Protein AF-A0A959YD79-F1 (afdb_monomer_lite)

Structure (mmCIF, N/CA/C/O backbone):
data_AF-A0A959YD79-F1
#
_entry.id   AF-A0A959YD79-F1
#
loop_
_atom_site.group_PDB
_atom_site.id
_atom_site.type_symbol
_atom_site.label_atom_id
_atom_site.label_alt_id
_atom_site.label_comp_id
_atom_site.label_asym_id
_atom_site.label_entity_id
_atom_site.label_seq_id
_atom_site.pdbx_PDB_ins_code
_atom_site.Cartn_x
_atom_site.Cartn_y
_atom_site.Cartn_z
_atom_site.occupancy
_atom_site.B_iso_or_equiv
_atom_site.auth_seq_id
_atom_site.auth_comp_id
_atom_site.auth_asym_id
_atom_site.auth_atom_id
_atom_site.pdbx_PDB_model_num
ATOM 1 N N . MET A 1 1 ? 12.590 5.793 -2.565 1.00 73.88 1 MET A N 1
ATOM 2 C CA . MET A 1 1 ? 11.184 5.636 -2.125 1.00 73.88 1 MET A CA 1
ATOM 3 C C . MET A 1 1 ? 10.321 5.520 -3.365 1.00 73.88 1 MET A C 1
ATOM 5 O O . MET A 1 1 ? 10.661 6.155 -4.356 1.00 73.88 1 MET A O 1
ATOM 9 N N . ALA A 1 2 ? 9.283 4.683 -3.337 1.00 86.12 2 ALA A N 1
ATOM 10 C CA . ALA A 1 2 ? 8.352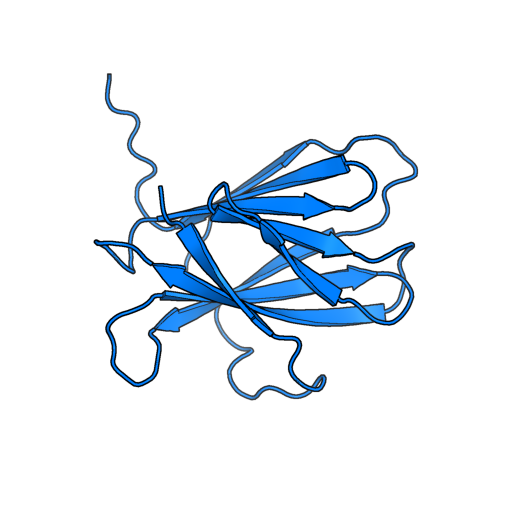 4.559 -4.454 1.00 86.12 2 ALA A CA 1
ATOM 11 C C . ALA A 1 2 ? 7.145 5.465 -4.217 1.00 86.12 2 ALA A C 1
ATOM 13 O O . ALA A 1 2 ? 6.710 5.612 -3.076 1.00 86.12 2 ALA A O 1
ATOM 14 N N . ASN A 1 3 ? 6.592 6.027 -5.288 1.00 90.38 3 ASN A N 1
ATOM 15 C CA . ASN A 1 3 ? 5.374 6.825 -5.202 1.00 90.38 3 ASN A CA 1
ATOM 16 C C . ASN A 1 3 ? 4.185 5.956 -5.584 1.00 90.38 3 ASN A C 1
ATOM 18 O O . ASN A 1 3 ? 4.192 5.338 -6.651 1.00 90.38 3 ASN A O 1
ATOM 22 N N . VAL A 1 4 ? 3.152 5.938 -4.747 1.00 90.12 4 VAL A N 1
ATOM 23 C CA . VAL A 1 4 ? 1.845 5.428 -5.156 1.00 90.12 4 VAL A CA 1
ATOM 24 C C . VAL A 1 4 ? 1.305 6.375 -6.225 1.00 90.12 4 VAL A C 1
ATOM 26 O O . VAL A 1 4 ? 1.229 7.580 -6.003 1.00 90.12 4 VAL A O 1
ATOM 29 N N . THR A 1 5 ? 0.969 5.844 -7.396 1.00 92.31 5 THR A N 1
ATOM 30 C CA . THR A 1 5 ? 0.449 6.630 -8.528 1.00 92.31 5 THR A CA 1
ATOM 31 C C . THR A 1 5 ? -1.010 6.337 -8.827 1.00 92.31 5 THR A C 1
ATOM 33 O O . THR A 1 5 ? -1.700 7.185 -9.386 1.00 92.31 5 THR A O 1
ATOM 36 N N . ALA A 1 6 ? -1.498 5.165 -8.428 1.00 91.19 6 ALA A N 1
ATOM 37 C CA . ALA A 1 6 ? -2.901 4.806 -8.528 1.00 91.19 6 ALA A CA 1
ATOM 38 C C . ALA A 1 6 ? -3.299 3.875 -7.382 1.00 91.19 6 ALA A C 1
ATOM 40 O O . ALA A 1 6 ? -2.477 3.119 -6.859 1.00 91.19 6 ALA A O 1
ATOM 41 N N . ALA A 1 7 ? -4.578 3.926 -7.024 1.00 90.19 7 ALA A N 1
ATOM 42 C CA . ALA A 1 7 ? -5.197 3.005 -6.091 1.00 90.19 7 ALA A CA 1
ATOM 43 C C . ALA A 1 7 ? -6.558 2.554 -6.627 1.00 90.19 7 ALA A C 1
ATOM 45 O O . ALA A 1 7 ? -7.292 3.348 -7.215 1.00 90.19 7 ALA A O 1
ATOM 46 N N . SER A 1 8 ? -6.902 1.287 -6.419 1.00 88.56 8 SER A N 1
ATOM 47 C CA . SER A 1 8 ? -8.218 0.747 -6.765 1.00 88.56 8 SER A CA 1
ATOM 48 C C . SER A 1 8 ? -8.6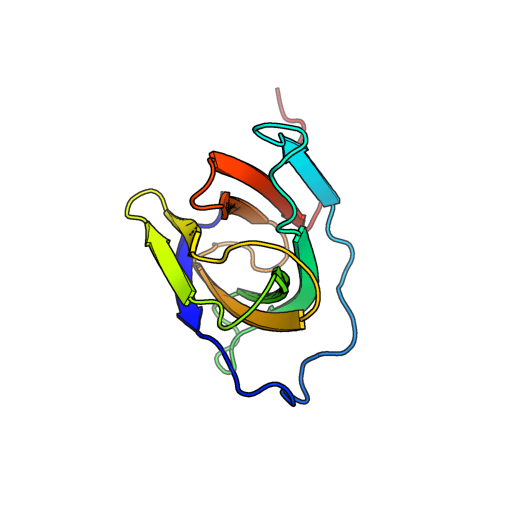88 -0.268 -5.729 1.00 88.56 8 SER A C 1
ATOM 50 O O . SER A 1 8 ? -7.879 -0.919 -5.074 1.00 88.56 8 SER A O 1
ATOM 52 N N . ASN A 1 9 ? -10.003 -0.404 -5.577 1.00 84.00 9 ASN A N 1
ATOM 53 C CA . ASN A 1 9 ? -10.637 -1.369 -4.683 1.00 84.00 9 ASN A CA 1
ATOM 54 C C . ASN A 1 9 ? -11.319 -2.441 -5.542 1.00 84.00 9 ASN A C 1
ATOM 56 O O . ASN A 1 9 ? -12.449 -2.216 -5.986 1.00 84.00 9 ASN A O 1
ATOM 60 N N . PRO A 1 10 ? -10.643 -3.560 -5.862 1.00 73.31 10 PRO A N 1
ATOM 61 C CA . PRO A 1 10 ? -11.272 -4.626 -6.627 1.00 73.31 10 PRO A CA 1
ATOM 62 C C . PRO A 1 10 ? -12.443 -5.224 -5.838 1.00 73.31 10 PRO A C 1
ATOM 64 O O . PRO A 1 10 ? -12.463 -5.200 -4.606 1.00 73.31 10 PRO A O 1
ATOM 67 N N . SER A 1 11 ? -13.417 -5.806 -6.543 1.00 61.78 11 SER A N 1
ATOM 68 C CA . SER A 1 11 ? -14.398 -6.685 -5.898 1.00 61.78 11 SER A CA 1
ATOM 69 C C . SER A 1 11 ? -13.662 -7.814 -5.170 1.00 61.78 11 SER A C 1
ATOM 71 O O . SER A 1 11 ? -12.640 -8.279 -5.668 1.00 61.78 11 SER A O 1
ATOM 73 N N . THR A 1 12 ? -14.200 -8.273 -4.042 1.00 59.19 12 THR A N 1
ATOM 74 C CA . THR A 1 12 ? -13.610 -9.175 -3.026 1.00 59.19 12 THR A CA 1
ATOM 75 C C . THR A 1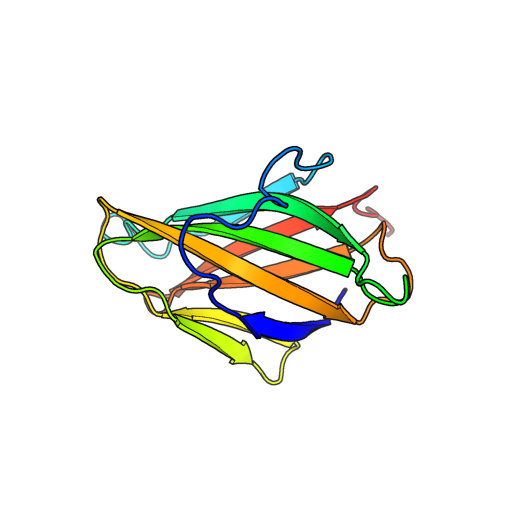 12 ? -13.017 -10.522 -3.497 1.00 59.19 12 THR A C 1
ATOM 77 O O . THR A 1 12 ? -12.578 -11.302 -2.660 1.00 59.19 12 THR A O 1
ATOM 80 N N . ASN A 1 13 ? -12.952 -10.796 -4.804 1.00 53.16 13 ASN A N 1
ATOM 81 C CA . ASN A 1 13 ? -12.527 -12.052 -5.430 1.00 53.16 13 ASN A CA 1
ATOM 82 C C . ASN A 1 13 ? -11.393 -11.881 -6.472 1.00 53.16 13 ASN A C 1
ATOM 84 O O . ASN A 1 13 ? -11.358 -12.623 -7.452 1.00 53.16 13 ASN A O 1
ATOM 88 N N . ASP A 1 14 ? -10.476 -10.916 -6.323 1.00 58.22 14 ASP A N 1
ATOM 89 C CA . ASP A 1 14 ? -9.360 -10.769 -7.276 1.00 58.22 14 ASP A CA 1
ATOM 90 C C . ASP A 1 14 ? -8.438 -12.021 -7.276 1.00 58.22 14 ASP A C 1
ATOM 92 O O . ASP A 1 14 ? -7.802 -12.328 -6.266 1.00 58.22 14 ASP A O 1
ATOM 96 N N . PRO A 1 15 ? -8.316 -12.773 -8.387 1.00 53.44 15 PRO A N 1
ATOM 97 C CA . PRO A 1 15 ? -7.545 -14.020 -8.433 1.00 53.44 15 PRO A CA 1
ATOM 98 C C . PRO A 1 15 ? -6.040 -13.818 -8.220 1.00 53.44 15 PRO A C 1
ATOM 100 O O . PRO A 1 15 ? -5.308 -14.792 -8.047 1.00 53.44 15 PRO A O 1
ATOM 103 N N . ARG A 1 16 ? -5.560 -12.570 -8.213 1.00 62.91 16 ARG A N 1
ATOM 104 C CA . ARG A 1 16 ? -4.162 -12.259 -7.934 1.00 62.91 16 ARG A CA 1
ATOM 105 C C . ARG A 1 16 ? -3.789 -12.533 -6.465 1.00 62.91 16 ARG A C 1
ATOM 107 O O . ARG A 1 16 ? -2.633 -12.830 -6.215 1.00 62.91 16 ARG A O 1
ATOM 114 N N . MET A 1 17 ? -4.739 -12.588 -5.524 1.00 59.41 17 MET A N 1
ATOM 115 C CA . MET A 1 17 ? -4.571 -12.596 -4.048 1.00 59.41 17 MET A CA 1
ATOM 116 C C . MET A 1 17 ? -3.724 -13.718 -3.371 1.00 59.41 17 MET A C 1
ATOM 118 O O . MET A 1 17 ? -3.825 -13.901 -2.158 1.00 59.41 17 MET A O 1
ATOM 122 N N . SER A 1 18 ? -2.866 -14.456 -4.081 1.00 52.81 18 SER A N 1
ATOM 123 C CA . SER A 1 18 ? -1.966 -15.476 -3.521 1.00 52.81 18 SER A CA 1
ATOM 124 C C . SER A 1 18 ? -0.487 -15.096 -3.685 1.00 52.81 18 SER A C 1
ATOM 126 O O . SER A 1 18 ? -0.003 -14.920 -4.802 1.00 52.81 18 SER A O 1
ATOM 128 N N . GLY A 1 19 ? 0.241 -15.025 -2.563 1.00 57.78 19 GLY A N 1
ATOM 129 C CA . GLY A 1 19 ? 1.707 -14.964 -2.523 1.00 57.78 19 GLY A CA 1
ATOM 130 C C . GLY A 1 19 ? 2.301 -13.559 -2.392 1.00 57.78 19 GLY A C 1
ATOM 131 O O . GLY A 1 19 ? 2.821 -12.997 -3.357 1.00 57.78 19 GLY A O 1
ATOM 132 N N . ALA A 1 20 ? 2.313 -13.001 -1.179 1.00 60.00 20 ALA A N 1
ATOM 133 C CA . ALA A 1 20 ? 3.186 -11.872 -0.876 1.00 60.00 20 ALA A CA 1
ATOM 134 C C . ALA A 1 20 ? 4.642 -12.350 -0.945 1.00 60.00 20 ALA A C 1
ATOM 136 O O . ALA A 1 20 ? 5.053 -13.218 -0.175 1.00 60.00 20 ALA A O 1
ATOM 137 N N . GLY A 1 21 ? 5.441 -11.769 -1.843 1.00 66.38 21 GLY A N 1
ATOM 138 C CA . GLY A 1 21 ? 6.893 -11.796 -1.662 1.00 66.38 21 GLY A CA 1
ATOM 139 C C . GLY A 1 21 ? 7.264 -11.175 -0.307 1.00 66.38 21 GLY A C 1
ATOM 140 O O . GLY A 1 21 ? 6.457 -10.458 0.284 1.00 66.38 21 GLY A O 1
ATOM 141 N N . THR A 1 22 ? 8.472 -11.427 0.197 1.00 81.00 22 THR A N 1
ATOM 142 C CA . THR A 1 22 ? 8.911 -10.898 1.499 1.00 81.00 22 THR A CA 1
ATOM 143 C C . THR A 1 22 ? 8.800 -9.368 1.542 1.00 81.00 22 THR A C 1
ATOM 145 O O . THR A 1 22 ? 9.519 -8.668 0.826 1.00 81.00 22 THR A O 1
ATOM 148 N N . VAL A 1 23 ? 7.899 -8.859 2.386 1.00 88.88 23 VAL A N 1
ATOM 149 C CA . VAL A 1 23 ? 7.690 -7.430 2.653 1.00 88.88 23 VAL A CA 1
ATOM 150 C C . VAL A 1 23 ? 7.766 -7.204 4.156 1.00 88.88 23 VAL A C 1
ATOM 152 O O . VAL A 1 23 ? 7.039 -7.828 4.926 1.00 88.88 23 VAL A O 1
ATOM 155 N N . ASN A 1 24 ? 8.628 -6.283 4.572 1.00 90.94 24 ASN A N 1
ATOM 156 C CA . ASN A 1 24 ? 8.731 -5.857 5.959 1.00 90.94 24 ASN A CA 1
ATOM 157 C C . ASN A 1 24 ? 7.698 -4.770 6.240 1.00 90.94 24 ASN A C 1
ATOM 159 O O . ASN A 1 24 ? 7.589 -3.802 5.489 1.00 90.94 24 ASN A O 1
ATOM 163 N N . LYS A 1 25 ? 6.965 -4.919 7.341 1.00 91.81 25 LYS A N 1
ATOM 164 C CA . LYS A 1 25 ? 5.964 -3.961 7.806 1.00 91.81 25 LYS A CA 1
ATOM 165 C C . LYS A 1 25 ? 6.441 -3.310 9.096 1.00 91.81 25 LYS A C 1
ATOM 167 O O . LYS A 1 25 ? 6.742 -4.004 10.064 1.00 91.81 25 LYS A O 1
ATOM 172 N N . THR A 1 26 ? 6.431 -1.986 9.138 1.00 92.19 26 THR A N 1
ATOM 173 C CA . THR A 1 26 ? 6.468 -1.220 10.386 1.00 92.19 26 THR A CA 1
ATOM 174 C C . THR A 1 26 ? 5.161 -0.454 10.535 1.00 92.19 26 THR A C 1
ATOM 176 O O . THR A 1 26 ? 4.513 -0.094 9.551 1.00 92.19 26 THR A O 1
ATOM 179 N N . GLN A 1 27 ? 4.719 -0.255 11.775 1.00 90.62 27 GLN A N 1
ATOM 180 C CA . GLN A 1 27 ? 3.465 0.438 12.047 1.00 90.62 27 GLN A CA 1
ATOM 181 C C . GLN A 1 27 ? 3.588 1.353 13.262 1.00 90.62 27 GLN A C 1
ATOM 183 O O . GLN A 1 27 ? 4.206 0.999 14.266 1.00 90.62 27 GLN A O 1
ATOM 188 N N . SER A 1 28 ? 2.930 2.502 13.180 1.00 89.88 28 SER A N 1
ATOM 189 C C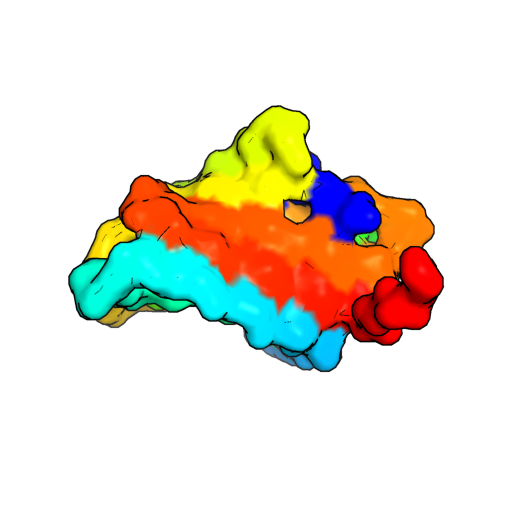A . SER A 1 28 ? 2.715 3.426 14.287 1.00 89.88 28 SER A CA 1
ATOM 190 C C . SER A 1 28 ? 1.220 3.671 14.400 1.00 89.88 28 SER A C 1
ATOM 192 O O . SER A 1 28 ? 0.631 4.345 13.557 1.00 89.88 28 SER A O 1
ATOM 194 N N . LYS A 1 29 ? 0.590 3.081 15.419 1.00 82.69 29 LYS A N 1
ATOM 195 C CA . LYS A 1 29 ? -0.842 3.264 15.664 1.00 82.69 29 LYS A CA 1
ATOM 196 C C . LYS A 1 29 ? -1.099 4.557 16.433 1.00 82.69 29 LYS A C 1
ATOM 198 O O . LYS A 1 29 ? -0.425 4.807 17.428 1.00 82.69 29 LYS A O 1
ATOM 203 N N . LYS A 1 30 ? -2.100 5.342 16.018 1.00 76.25 30 LYS A N 1
ATOM 204 C CA . LYS A 1 30 ? -2.474 6.595 16.705 1.00 76.25 30 LYS A CA 1
ATOM 205 C C . LYS A 1 30 ? -3.170 6.364 18.061 1.00 76.25 30 LYS A C 1
ATOM 207 O O . LYS A 1 30 ? -3.169 7.258 18.901 1.00 76.25 30 LYS A O 1
ATOM 212 N N . GLY A 1 31 ? -3.700 5.166 18.332 1.00 67.88 31 GLY A N 1
ATOM 213 C CA . GLY A 1 31 ? -4.223 4.798 19.654 1.00 67.88 31 GLY A CA 1
ATOM 214 C C . GLY A 1 31 ? -4.979 3.467 19.680 1.00 67.88 31 GLY A C 1
ATOM 215 O O . GLY A 1 31 ? -5.175 2.836 18.644 1.00 67.88 31 GLY A O 1
ATOM 216 N N . THR A 1 32 ? -5.430 3.054 20.869 1.00 67.12 32 THR A N 1
ATOM 217 C CA . THR A 1 32 ? -6.120 1.770 21.129 1.00 67.12 32 THR A CA 1
ATOM 218 C C . THR A 1 32 ? -7.439 1.606 20.362 1.00 67.12 32 THR A C 1
ATOM 220 O O . THR A 1 32 ? -7.885 0.482 20.154 1.00 67.12 32 THR A O 1
ATOM 223 N N . ASN A 1 33 ? -8.037 2.715 19.912 1.00 67.00 33 ASN A N 1
ATOM 224 C CA . ASN A 1 33 ? -9.300 2.731 19.171 1.00 67.00 33 ASN A CA 1
ATOM 225 C C . ASN A 1 33 ? -9.122 2.608 17.647 1.00 67.00 33 ASN A C 1
ATOM 227 O O . ASN A 1 33 ? -10.114 2.397 16.952 1.00 67.00 33 ASN A O 1
ATOM 231 N N . ASP A 1 34 ? -7.890 2.701 17.119 1.00 74.19 34 ASP A N 1
ATOM 232 C CA . ASP A 1 34 ? -7.647 2.415 15.701 1.00 74.19 34 ASP A CA 1
ATOM 233 C C . ASP A 1 34 ? -7.582 0.898 15.476 1.00 74.19 34 ASP A C 1
ATOM 235 O O . ASP A 1 34 ? -6.585 0.199 15.733 1.00 74.19 34 ASP A O 1
ATOM 239 N N . THR A 1 35 ? -8.720 0.405 15.011 1.00 82.62 35 THR A N 1
ATOM 240 C CA . THR A 1 35 ? -8.984 -1.001 14.730 1.00 82.62 35 THR A CA 1
ATOM 241 C C . THR A 1 35 ? -8.764 -1.355 13.261 1.00 82.62 35 THR A C 1
ATOM 243 O O . THR A 1 35 ? -8.780 -2.543 12.931 1.00 82.62 35 THR A O 1
ATOM 246 N N . VAL A 1 36 ? -8.469 -0.369 12.403 1.00 88.00 36 VAL A N 1
ATOM 247 C CA . VAL A 1 36 ? -8.127 -0.618 11.004 1.00 88.00 36 VAL A CA 1
ATOM 248 C C . VAL A 1 36 ? -6.771 -1.311 10.948 1.00 88.00 36 VAL A C 1
ATOM 250 O O . VAL A 1 36 ? -5.803 -0.902 11.594 1.00 88.00 36 VAL A O 1
ATOM 253 N N . SER A 1 37 ? -6.688 -2.377 10.160 1.00 88.94 37 SER A N 1
ATOM 254 C CA . SER A 1 37 ? -5.439 -3.083 9.868 1.00 88.94 37 SER A CA 1
ATOM 255 C C . SER A 1 37 ? -5.167 -3.038 8.376 1.00 88.94 37 SER A C 1
ATOM 257 O O . SER A 1 37 ? -6.089 -3.125 7.573 1.00 88.94 37 SER A O 1
ATOM 259 N N . VAL A 1 38 ? -3.900 -2.883 8.008 1.00 91.00 38 VAL A N 1
ATOM 260 C CA . VAL A 1 38 ? -3.448 -2.906 6.616 1.00 91.00 38 VAL A CA 1
ATOM 261 C C . VAL A 1 38 ? -2.284 -3.874 6.535 1.00 91.00 38 VAL A C 1
ATOM 263 O O . VAL A 1 38 ? -1.324 -3.723 7.289 1.00 91.00 38 VAL A O 1
ATOM 266 N N . ASP A 1 39 ? -2.352 -4.843 5.636 1.00 91.19 39 ASP A N 1
ATOM 267 C CA . ASP A 1 39 ? -1.301 -5.826 5.381 1.00 91.19 39 ASP A CA 1
ATOM 268 C C . ASP A 1 39 ? -1.091 -5.997 3.880 1.00 91.19 39 ASP A C 1
ATOM 270 O O . ASP A 1 39 ? -2.013 -5.796 3.097 1.00 91.19 39 ASP A O 1
ATOM 274 N N . VAL A 1 40 ? 0.111 -6.387 3.465 1.00 90.69 40 VAL A N 1
ATOM 275 C CA . VAL A 1 40 ? 0.387 -6.745 2.068 1.00 90.69 40 VAL A CA 1
ATOM 276 C C . VAL A 1 40 ? 0.143 -8.239 1.895 1.00 90.69 40 VAL A C 1
ATOM 278 O O . VAL A 1 40 ? 0.739 -9.046 2.603 1.00 90.69 40 VAL A O 1
ATOM 281 N N . VAL A 1 41 ? -0.717 -8.613 0.947 1.00 88.12 41 VAL A N 1
ATOM 282 C CA . VAL A 1 41 ? -1.014 -10.024 0.628 1.00 88.12 41 VAL A CA 1
ATOM 283 C C . VAL A 1 41 ? -0.437 -10.472 -0.703 1.00 88.12 41 VAL A C 1
ATOM 285 O O . VAL A 1 41 ? -0.325 -11.671 -0.943 1.00 88.12 41 VAL A O 1
ATOM 288 N N . GLN A 1 42 ? -0.026 -9.528 -1.545 1.00 87.94 42 GLN A N 1
ATOM 289 C CA . GLN A 1 42 ? 0.624 -9.832 -2.806 1.00 87.94 42 GLN A CA 1
ATOM 290 C C . GLN A 1 42 ? 1.474 -8.658 -3.276 1.00 87.94 42 GLN A C 1
ATOM 292 O O . GLN A 1 42 ? 1.122 -7.493 -3.080 1.00 87.94 42 GLN A O 1
ATOM 297 N N . VAL A 1 43 ? 2.570 -8.984 -3.955 1.00 87.62 43 VAL A N 1
ATOM 298 C CA . VAL A 1 43 ? 3.327 -8.024 -4.753 1.00 87.62 43 VAL A CA 1
ATOM 299 C C . VAL A 1 43 ? 3.569 -8.614 -6.131 1.00 87.62 43 VAL A C 1
ATOM 301 O O . VAL A 1 43 ? 4.052 -9.739 -6.239 1.00 87.62 43 VAL A O 1
ATOM 304 N N . GLY A 1 44 ? 3.290 -7.840 -7.169 1.00 86.75 44 GLY A N 1
ATOM 305 C CA . GLY A 1 44 ? 3.527 -8.202 -8.557 1.00 86.75 44 GLY A CA 1
ATOM 306 C C . GLY A 1 44 ? 4.036 -7.022 -9.373 1.00 86.75 44 GLY A C 1
ATOM 307 O O . GLY A 1 44 ? 4.472 -6.003 -8.831 1.00 86.75 44 GLY A O 1
ATOM 308 N N . LEU A 1 45 ? 3.967 -7.185 -10.688 1.00 87.00 45 LEU A N 1
ATOM 309 C CA . LEU A 1 45 ? 4.173 -6.122 -11.661 1.00 87.00 45 LEU A CA 1
ATOM 310 C C . LEU A 1 45 ? 2.863 -5.879 -12.403 1.00 87.00 45 LEU A C 1
ATOM 312 O O . LEU A 1 45 ? 2.071 -6.809 -12.568 1.00 87.00 45 LEU A O 1
ATOM 316 N N . THR A 1 46 ? 2.678 -4.658 -12.893 1.00 84.75 46 THR A N 1
ATOM 317 C CA . THR A 1 46 ? 1.643 -4.353 -13.884 1.00 84.75 46 THR A CA 1
ATOM 318 C C . THR A 1 46 ? 1.817 -5.207 -15.138 1.00 84.75 46 THR A C 1
ATOM 320 O O . THR A 1 46 ? 2.900 -5.722 -15.418 1.00 84.75 46 THR A O 1
ATOM 323 N N . ALA A 1 47 ? 0.756 -5.329 -15.940 1.00 82.94 47 ALA A N 1
ATOM 324 C CA . ALA A 1 47 ? 0.775 -6.124 -17.173 1.00 82.94 47 ALA A CA 1
ATOM 325 C C . ALA A 1 47 ? 1.851 -5.680 -18.185 1.00 82.94 47 ALA A C 1
ATOM 327 O O . ALA A 1 47 ? 2.337 -6.497 -18.961 1.00 82.94 47 ALA A O 1
ATOM 328 N N . ASP A 1 48 ? 2.244 -4.403 -18.170 1.00 82.62 48 ASP A N 1
ATOM 329 C CA . ASP A 1 48 ? 3.331 -3.869 -18.998 1.00 82.62 48 ASP A CA 1
ATOM 330 C C . ASP A 1 48 ? 4.734 -4.077 -18.391 1.00 82.62 48 ASP A C 1
ATOM 332 O O . ASP A 1 48 ? 5.732 -3.721 -19.016 1.00 82.62 48 ASP A O 1
ATOM 336 N N . GLY A 1 49 ? 4.818 -4.639 -17.180 1.00 80.81 49 GLY A N 1
ATOM 337 C CA . GLY A 1 49 ? 6.053 -4.935 -16.458 1.00 80.81 49 GLY A CA 1
ATOM 338 C C . GLY A 1 49 ? 6.799 -3.714 -15.915 1.00 80.81 49 GLY A C 1
ATOM 339 O O . GLY A 1 49 ? 7.894 -3.875 -15.380 1.00 80.81 49 GLY A O 1
ATOM 340 N N . LYS A 1 50 ? 6.253 -2.498 -16.057 1.00 82.62 50 LYS A N 1
ATOM 341 C CA . LYS A 1 50 ? 6.971 -1.248 -15.748 1.00 82.62 50 LYS A CA 1
ATOM 342 C C . LYS A 1 50 ? 6.760 -0.747 -14.327 1.00 82.62 50 LYS A C 1
ATOM 344 O O . LYS A 1 50 ? 7.602 -0.017 -13.810 1.00 82.62 50 LYS A O 1
ATOM 349 N N . HIS A 1 51 ? 5.650 -1.121 -13.703 1.00 87.38 51 HIS A N 1
ATOM 350 C CA . HIS A 1 51 ? 5.268 -0.650 -12.380 1.00 87.38 51 HIS A CA 1
ATOM 351 C C . HIS A 1 51 ? 5.108 -1.825 -11.424 1.00 87.38 51 HIS A C 1
ATOM 353 O O . HIS A 1 51 ? 4.707 -2.917 -11.824 1.00 87.38 51 HIS A O 1
ATOM 359 N N . ALA A 1 52 ? 5.403 -1.601 -10.144 1.00 88.94 52 ALA A N 1
ATOM 360 C CA . ALA A 1 52 ? 5.052 -2.576 -9.120 1.00 88.94 52 ALA A CA 1
ATOM 361 C C . ALA A 1 52 ? 3.562 -2.444 -8.780 1.00 88.94 52 ALA A C 1
ATOM 363 O O . ALA A 1 52 ? 3.050 -1.334 -8.632 1.00 88.94 52 ALA A O 1
ATOM 364 N N . GLU A 1 53 ? 2.882 -3.575 -8.622 1.00 90.62 53 GLU A N 1
ATOM 365 C CA . GLU A 1 53 ? 1.532 -3.648 -8.062 1.00 90.62 53 GLU A CA 1
ATOM 366 C C . GLU A 1 53 ? 1.595 -4.280 -6.673 1.00 90.62 53 GLU A C 1
ATOM 368 O O . GLU A 1 53 ? 2.224 -5.320 -6.473 1.00 90.62 53 GLU A O 1
ATOM 373 N N . VAL A 1 54 ? 0.937 -3.653 -5.702 1.00 90.75 54 VAL A N 1
ATOM 374 C CA . VAL A 1 54 ? 0.871 -4.127 -4.317 1.00 90.75 54 VAL A CA 1
ATOM 375 C C . VAL A 1 54 ? -0.584 -4.306 -3.933 1.00 90.75 54 VAL A C 1
ATOM 377 O O . VAL A 1 54 ? -1.355 -3.350 -3.962 1.00 90.75 54 VAL A O 1
ATOM 380 N N . VAL A 1 55 ? -0.955 -5.522 -3.540 1.00 90.06 55 VAL A N 1
ATOM 381 C CA . VAL A 1 55 ? -2.298 -5.805 -3.034 1.00 90.06 55 VAL A CA 1
ATOM 382 C C . VAL A 1 55 ? -2.279 -5.732 -1.518 1.00 90.06 55 VAL A C 1
ATOM 384 O O . VAL A 1 55 ? -1.584 -6.494 -0.840 1.00 90.06 55 VAL A O 1
ATOM 387 N N . LEU A 1 56 ? -3.064 -4.800 -0.997 1.00 91.12 56 LEU A N 1
ATOM 388 C CA . LEU A 1 56 ? -3.313 -4.595 0.413 1.00 91.12 56 LEU A CA 1
ATOM 389 C C . LEU A 1 56 ? -4.582 -5.330 0.831 1.00 91.12 56 LEU A C 1
ATOM 391 O O . LEU A 1 56 ? -5.631 -5.174 0.210 1.00 91.12 56 LEU A O 1
ATOM 395 N N . LYS A 1 57 ? -4.487 -6.081 1.922 1.00 89.69 57 LYS A N 1
ATOM 396 C CA . LYS A 1 57 ? -5.615 -6.564 2.708 1.00 89.69 57 LYS A CA 1
ATOM 397 C C . LYS A 1 57 ? -5.892 -5.554 3.810 1.00 89.69 57 LYS A C 1
ATOM 399 O O . LYS A 1 57 ? -4.990 -5.208 4.571 1.00 89.69 57 LYS A O 1
ATOM 404 N N . ILE A 1 58 ? -7.130 -5.094 3.891 1.00 89.25 58 ILE A N 1
ATOM 405 C CA . ILE A 1 58 ? -7.552 -4.065 4.831 1.00 89.25 58 ILE A CA 1
ATOM 406 C C . ILE A 1 58 ? -8.658 -4.645 5.698 1.00 89.25 58 ILE A C 1
ATOM 408 O O . ILE A 1 58 ? -9.729 -4.992 5.209 1.00 89.25 58 ILE A O 1
ATOM 412 N N . GLY A 1 59 ? -8.377 -4.785 6.990 1.00 88.56 59 GLY A N 1
ATOM 413 C CA . GLY A 1 59 ? -9.391 -5.122 7.979 1.00 88.56 59 GLY A CA 1
ATOM 414 C C . GLY A 1 59 ? -10.059 -3.845 8.465 1.00 88.56 59 GLY A C 1
ATOM 415 O O . GLY A 1 59 ? -9.389 -3.020 9.083 1.00 88.56 59 GLY A O 1
ATOM 416 N N . SER A 1 60 ? -11.351 -3.696 8.193 1.00 85.75 60 SER A N 1
ATOM 417 C CA . SER A 1 60 ? -12.181 -2.537 8.551 1.00 85.75 60 SER A CA 1
ATOM 418 C C . SER A 1 60 ? -13.587 -2.989 8.955 1.00 85.75 60 SER A C 1
ATOM 420 O O . SER A 1 60 ? -13.896 -4.170 8.872 1.00 85.75 60 SER A O 1
ATOM 422 N N . SER A 1 61 ? -14.465 -2.088 9.387 1.00 77.00 61 SER A N 1
ATOM 423 C CA . SER A 1 61 ? -15.917 -2.298 9.357 1.00 77.00 61 SER A CA 1
ATOM 424 C C . SER A 1 61 ? -16.503 -1.506 8.184 1.00 77.00 61 SER A C 1
ATOM 426 O O . SER A 1 61 ? -16.491 -0.276 8.177 1.00 77.00 61 SER A O 1
ATOM 428 N N . GLY A 1 62 ? -16.988 -2.211 7.165 1.00 74.38 62 GLY A N 1
ATOM 429 C CA . GLY A 1 62 ? -17.595 -1.595 5.987 1.00 74.38 62 GLY A CA 1
ATOM 430 C C . GLY A 1 62 ? -16.600 -1.192 4.897 1.00 74.38 62 GLY A C 1
ATOM 431 O O . GLY A 1 62 ? -15.411 -1.503 4.963 1.00 74.38 62 GLY A O 1
ATOM 432 N N . ARG A 1 63 ? -17.142 -0.519 3.874 1.00 78.19 63 ARG A N 1
ATOM 433 C CA . ARG A 1 63 ? -16.487 -0.288 2.582 1.00 78.19 63 ARG A CA 1
ATOM 434 C C . ARG A 1 63 ? -15.237 0.575 2.719 1.00 78.19 63 ARG A C 1
ATOM 436 O O . ARG A 1 63 ? -15.320 1.727 3.141 1.00 78.19 63 ARG A O 1
ATOM 443 N N . VAL A 1 64 ? -14.111 0.042 2.267 1.00 86.56 64 VAL A N 1
ATOM 444 C CA . VAL A 1 64 ? -12.852 0.782 2.173 1.00 86.56 64 VAL A CA 1
ATOM 445 C C . VAL A 1 64 ? -12.801 1.657 0.922 1.00 86.56 64 VAL A C 1
ATOM 447 O O . VAL A 1 64 ? -13.200 1.245 -0.169 1.00 86.56 64 VAL A O 1
ATOM 450 N N . THR A 1 65 ? -12.244 2.859 1.073 1.00 88.81 65 THR A N 1
ATOM 451 C CA . THR A 1 65 ? -11.780 3.685 -0.049 1.00 88.81 65 THR A CA 1
ATOM 452 C C . THR A 1 65 ? -10.315 4.067 0.141 1.00 88.81 65 THR A C 1
ATOM 454 O O . THR A 1 65 ? -9.841 4.211 1.270 1.00 88.81 65 THR A O 1
ATOM 457 N N . MET A 1 66 ? -9.584 4.205 -0.964 1.00 90.81 66 MET A N 1
ATOM 458 C CA . MET A 1 66 ? -8.169 4.569 -0.958 1.00 90.81 66 MET A CA 1
ATOM 459 C C . MET A 1 66 ? -7.946 5.863 -1.740 1.00 90.81 66 MET A C 1
ATOM 461 O O . MET A 1 66 ? -8.385 5.983 -2.882 1.00 90.81 66 MET A O 1
ATOM 465 N N . THR A 1 67 ? -7.206 6.798 -1.149 1.00 93.38 67 THR A N 1
ATOM 466 C CA . THR A 1 67 ? -6.806 8.055 -1.793 1.00 93.38 67 THR A CA 1
ATOM 467 C C . THR A 1 67 ? -5.298 8.084 -1.975 1.00 93.38 67 THR A C 1
ATOM 469 O O . THR A 1 67 ? -4.557 7.841 -1.026 1.00 93.38 67 THR A O 1
ATOM 472 N N . VAL A 1 68 ? -4.832 8.410 -3.180 1.00 93.56 68 VAL A N 1
ATOM 473 C CA . VAL A 1 68 ? -3.414 8.689 -3.436 1.00 93.56 68 VAL A CA 1
ATOM 474 C C . VAL A 1 68 ? -3.138 10.149 -3.091 1.00 93.56 68 VAL A C 1
ATOM 476 O O . VAL A 1 68 ? -3.793 11.050 -3.612 1.00 93.56 68 VAL A O 1
ATOM 479 N N . ASN A 1 69 ? -2.188 10.380 -2.195 1.00 91.25 69 ASN A N 1
ATOM 480 C CA . ASN A 1 69 ? -1.794 11.711 -1.760 1.00 91.25 69 ASN A CA 1
ATOM 481 C C . ASN A 1 69 ? -0.724 12.290 -2.698 1.00 91.25 69 ASN A C 1
ATOM 483 O O . ASN A 1 69 ? 0.022 11.564 -3.356 1.00 91.25 69 ASN A O 1
ATOM 487 N N . THR A 1 70 ? -0.591 13.615 -2.710 1.00 88.56 70 THR A N 1
ATOM 488 C CA . THR A 1 70 ? 0.412 14.320 -3.527 1.00 88.56 70 THR A CA 1
ATOM 489 C C . THR A 1 70 ? 1.857 14.034 -3.107 1.00 88.56 70 THR A C 1
ATOM 491 O O . THR A 1 70 ? 2.765 14.196 -3.916 1.00 88.56 70 THR A O 1
ATOM 494 N N . ASP A 1 71 ? 2.074 13.575 -1.871 1.00 87.81 71 ASP A N 1
ATOM 495 C CA . ASP A 1 71 ? 3.375 13.133 -1.351 1.00 87.81 71 ASP A CA 1
ATOM 496 C C . ASP A 1 71 ? 3.747 11.697 -1.780 1.00 87.81 71 ASP A C 1
ATOM 498 O O . ASP A 1 71 ? 4.772 11.174 -1.350 1.00 87.81 71 ASP A O 1
ATOM 502 N N . GLY A 1 72 ? 2.915 11.041 -2.600 1.00 86.75 72 GLY A N 1
ATOM 503 C CA . GLY A 1 72 ? 3.121 9.664 -3.050 1.00 86.75 72 GLY A CA 1
ATOM 504 C C . GLY A 1 72 ? 2.736 8.596 -2.020 1.00 86.75 72 GLY A C 1
ATOM 505 O O . GLY A 1 72 ? 2.941 7.412 -2.286 1.00 86.75 72 GLY A O 1
ATOM 506 N N . SER A 1 73 ? 2.179 8.974 -0.863 1.00 92.44 73 SER A N 1
ATOM 507 C CA . SER A 1 73 ? 1.577 8.035 0.094 1.00 92.44 73 SER A CA 1
ATOM 508 C C . SER A 1 73 ? 0.123 7.714 -0.263 1.00 92.44 73 SER A C 1
ATOM 510 O O . SER A 1 73 ? -0.511 8.421 -1.044 1.00 92.44 73 SER A O 1
ATOM 512 N N . ALA A 1 74 ? -0.430 6.658 0.331 1.00 94.31 74 ALA A N 1
ATOM 513 C CA . ALA A 1 74 ? -1.854 6.346 0.226 1.00 94.31 74 ALA A CA 1
ATOM 514 C C . ALA A 1 74 ? -2.564 6.571 1.568 1.00 94.31 74 ALA A C 1
ATOM 516 O O . ALA A 1 74 ? -1.992 6.303 2.623 1.00 94.31 74 ALA A O 1
ATOM 517 N N . THR A 1 75 ? -3.812 7.029 1.536 1.00 94.06 75 THR A N 1
ATOM 518 C CA . THR A 1 75 ? -4.688 7.120 2.709 1.00 94.06 75 THR A CA 1
ATOM 519 C C . THR A 1 75 ? -5.839 6.134 2.569 1.00 94.06 75 THR A C 1
ATOM 521 O O . THR A 1 75 ? -6.624 6.224 1.627 1.00 94.06 75 THR A O 1
ATOM 524 N N . VAL A 1 76 ? -5.959 5.227 3.534 1.00 91.62 76 VAL A N 1
ATOM 525 C CA . VAL A 1 76 ? -7.113 4.352 3.738 1.00 91.62 76 VAL A CA 1
ATOM 526 C C . VAL A 1 76 ? -8.177 5.137 4.492 1.00 91.62 76 VAL A C 1
ATOM 528 O O . VAL A 1 76 ? -7.990 5.498 5.658 1.00 91.62 76 VAL A O 1
ATOM 531 N N . ASN A 1 77 ? -9.305 5.372 3.835 1.00 89.56 77 ASN A N 1
ATOM 532 C CA . ASN A 1 77 ? -10.519 5.846 4.475 1.00 89.56 77 ASN A CA 1
ATOM 533 C C . ASN A 1 77 ? -11.415 4.631 4.748 1.00 89.56 77 ASN A C 1
ATOM 535 O O . ASN A 1 77 ? -12.023 4.053 3.841 1.00 89.56 77 ASN A O 1
ATOM 539 N N . ALA A 1 78 ? -11.383 4.211 6.010 1.00 84.88 78 ALA A N 1
ATOM 540 C CA . ALA A 1 78 ? -12.116 3.089 6.564 1.00 84.88 78 ALA A CA 1
ATOM 541 C C . ALA A 1 78 ? -12.247 3.283 8.081 1.00 84.88 78 ALA A C 1
ATOM 543 O O . ALA A 1 78 ? -11.404 3.937 8.693 1.00 84.88 78 ALA A O 1
ATOM 544 N N . THR A 1 79 ? -13.268 2.685 8.689 1.00 79.44 79 THR A N 1
ATOM 545 C CA . THR A 1 79 ? -13.525 2.773 10.136 1.00 79.44 79 THR A CA 1
ATOM 546 C C . THR A 1 79 ? -13.805 1.397 10.716 1.00 79.44 79 THR A C 1
ATOM 548 O O . THR A 1 79 ? -14.379 0.569 10.018 1.00 79.44 79 THR A O 1
ATOM 551 N N . GLY A 1 80 ? -13.477 1.161 11.988 1.00 73.12 80 GLY A N 1
ATOM 552 C CA . GLY A 1 80 ? -13.818 -0.066 12.728 1.00 73.12 80 GLY A CA 1
ATOM 553 C C . GLY A 1 80 ? -13.098 -1.338 12.250 1.00 73.12 80 GLY A C 1
ATOM 554 O O . GLY A 1 80 ? -12.127 -1.265 11.504 1.00 73.12 80 GLY A O 1
ATOM 555 N N . SER A 1 81 ? -13.580 -2.513 12.670 1.00 74.12 81 SER A N 1
ATOM 556 C CA . SER A 1 81 ? -13.065 -3.838 12.280 1.00 74.12 81 SER A CA 1
ATOM 557 C C . SER A 1 81 ? -14.199 -4.854 12.074 1.00 74.12 81 SER A C 1
ATOM 559 O O . SER A 1 81 ? -15.298 -4.674 12.596 1.00 74.12 81 SER A O 1
ATOM 561 N N . GLY A 1 82 ? -13.950 -5.927 11.313 1.00 73.19 82 GLY A N 1
ATOM 562 C CA . GLY A 1 82 ? -14.881 -7.061 11.169 1.00 73.19 82 GLY A CA 1
ATOM 563 C C . GLY A 1 82 ? -15.091 -7.568 9.739 1.00 73.19 82 GLY A C 1
ATOM 564 O O . GLY A 1 82 ? -15.439 -8.730 9.550 1.00 73.19 82 GLY A O 1
ATOM 565 N N . THR A 1 83 ? -14.821 -6.744 8.731 1.00 81.69 83 THR A N 1
ATOM 566 C CA . THR A 1 83 ? -14.796 -7.102 7.307 1.00 81.6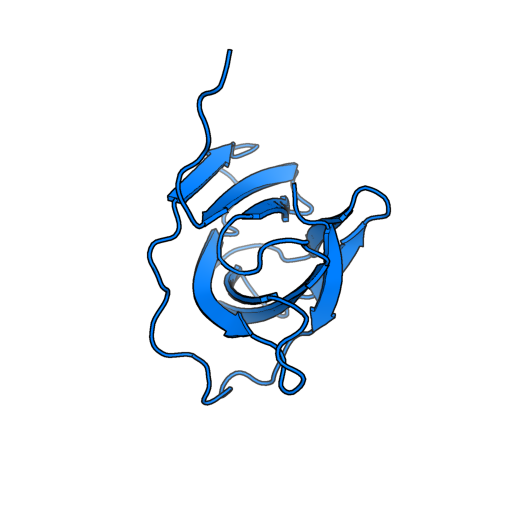9 83 THR A CA 1
ATOM 567 C C . THR A 1 83 ? -13.377 -7.015 6.752 1.00 81.69 83 THR A C 1
ATOM 569 O O . THR A 1 83 ? -12.522 -6.305 7.279 1.00 81.69 83 THR A O 1
ATOM 572 N N . THR A 1 84 ? -13.105 -7.779 5.695 1.00 85.44 84 THR A N 1
ATOM 573 C CA . THR A 1 84 ? -11.860 -7.679 4.929 1.00 85.44 84 THR A CA 1
ATOM 574 C C . THR A 1 84 ? -12.184 -7.120 3.556 1.00 85.44 84 THR A C 1
ATOM 576 O O . THR A 1 84 ? -12.956 -7.729 2.821 1.00 85.44 84 THR A O 1
ATOM 579 N N . ASP A 1 85 ? -11.547 -6.009 3.218 1.00 86.94 85 ASP A N 1
ATOM 580 C CA . ASP A 1 85 ? -11.517 -5.451 1.874 1.00 86.94 85 ASP A CA 1
ATOM 581 C C . ASP A 1 85 ? -10.105 -5.554 1.299 1.00 86.94 85 ASP A C 1
ATOM 583 O O . ASP A 1 85 ? -9.113 -5.687 2.022 1.00 86.94 85 ASP A O 1
ATOM 587 N N . TYR A 1 86 ? -10.014 -5.463 -0.022 1.00 87.06 86 TYR A N 1
ATOM 588 C CA . TYR A 1 86 ? -8.743 -5.456 -0.729 1.00 87.06 86 TYR A CA 1
ATOM 589 C C . TYR A 1 86 ? -8.575 -4.146 -1.494 1.00 87.06 86 TYR A C 1
ATOM 591 O O . TYR A 1 86 ? -9.537 -3.557 -1.990 1.00 87.06 86 TYR A O 1
ATOM 599 N N . SER A 1 87 ? -7.340 -3.661 -1.558 1.00 89.81 87 SER A N 1
ATOM 600 C CA . SER A 1 87 ? -6.951 -2.518 -2.386 1.00 89.81 87 SER A CA 1
ATOM 601 C C . SER A 1 87 ? -5.708 -2.864 -3.180 1.00 89.81 87 SER A C 1
ATOM 603 O O . SER A 1 87 ? -4.811 -3.517 -2.663 1.00 89.81 87 SER A O 1
ATOM 605 N N . ILE A 1 88 ? -5.620 -2.390 -4.41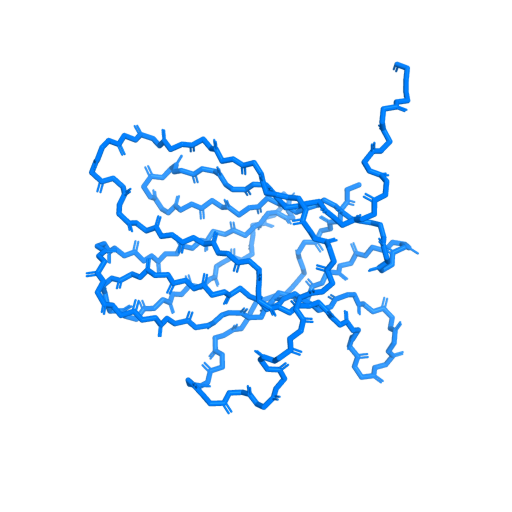0 1.00 90.94 88 ILE A N 1
ATOM 606 C CA . ILE A 1 88 ? -4.428 -2.508 -5.241 1.00 90.94 88 ILE A CA 1
ATOM 607 C C . ILE A 1 88 ? -3.804 -1.129 -5.351 1.00 90.94 88 ILE A C 1
ATOM 609 O O . ILE A 1 88 ? -4.493 -0.167 -5.692 1.00 90.94 88 ILE A O 1
ATOM 613 N N . LEU A 1 89 ? -2.508 -1.046 -5.083 1.00 92.50 89 LEU A N 1
ATOM 614 C CA . LEU A 1 89 ? -1.691 0.134 -5.314 1.00 92.50 89 LEU A CA 1
ATOM 615 C C . LEU A 1 89 ? -0.764 -0.111 -6.499 1.00 92.50 89 LEU A C 1
ATOM 617 O O . LEU A 1 89 ? -0.062 -1.120 -6.536 1.00 92.50 89 LEU A O 1
ATOM 621 N N . THR A 1 90 ? -0.716 0.838 -7.425 1.00 92.81 90 THR A N 1
ATOM 622 C CA . THR A 1 90 ? 0.307 0.886 -8.474 1.00 92.81 90 THR A CA 1
ATOM 623 C C . THR A 1 90 ? 1.397 1.855 -8.050 1.00 92.81 90 THR A C 1
ATOM 625 O O . THR A 1 90 ? 1.106 2.971 -7.610 1.00 92.81 90 THR A O 1
ATOM 628 N N . LEU A 1 91 ? 2.651 1.425 -8.167 1.00 92.50 91 LEU A N 1
ATOM 629 C CA . LEU A 1 91 ? 3.815 2.185 -7.738 1.00 92.50 91 LEU A CA 1
ATOM 630 C C . LEU A 1 91 ? 4.661 2.622 -8.932 1.00 92.50 91 LEU A C 1
ATOM 632 O O . LEU A 1 91 ? 5.060 1.810 -9.770 1.00 92.50 91 LEU A O 1
ATOM 636 N N . SER A 1 92 ? 5.035 3.896 -8.951 1.00 90.69 92 SER A N 1
ATOM 637 C CA . SER A 1 92 ? 6.134 4.382 -9.777 1.00 90.69 92 SER A CA 1
ATOM 638 C C . SER A 1 92 ? 7.441 4.248 -9.000 1.00 90.69 92 SER A C 1
ATOM 640 O O . SER A 1 92 ? 7.670 4.952 -8.014 1.00 90.69 92 SER A O 1
ATOM 642 N N . THR A 1 93 ? 8.293 3.328 -9.445 1.00 86.81 93 THR A N 1
ATOM 643 C CA . THR A 1 93 ? 9.623 3.063 -8.885 1.00 86.81 93 THR A CA 1
ATOM 644 C C . THR A 1 93 ? 10.588 2.699 -10.008 1.00 86.81 93 THR A C 1
ATOM 646 O O . THR A 1 93 ? 10.183 2.092 -10.996 1.00 86.81 93 THR A O 1
ATOM 649 N N . ALA A 1 94 ? 11.861 3.067 -9.855 1.00 85.88 94 ALA A N 1
ATOM 650 C CA . ALA A 1 94 ? 12.921 2.647 -10.771 1.00 85.88 94 ALA A CA 1
ATOM 651 C C . ALA A 1 94 ? 13.288 1.161 -10.596 1.00 85.88 94 ALA A C 1
ATOM 653 O O . ALA A 1 94 ? 13.784 0.539 -11.530 1.00 85.88 94 ALA A O 1
ATOM 654 N N . ASP A 1 95 ? 13.025 0.599 -9.411 1.00 87.31 95 ASP A N 1
ATOM 655 C CA . ASP A 1 95 ? 13.231 -0.814 -9.100 1.00 87.31 95 ASP A CA 1
ATOM 656 C C . ASP A 1 95 ? 11.937 -1.410 -8.513 1.00 87.31 95 ASP A C 1
ATOM 658 O O . ASP A 1 95 ? 11.594 -1.158 -7.353 1.00 87.31 95 ASP A O 1
ATOM 662 N N . PRO A 1 96 ? 11.181 -2.200 -9.292 1.00 84.94 96 PRO A N 1
ATOM 663 C CA . PRO A 1 96 ? 9.971 -2.869 -8.812 1.00 84.94 96 PRO A CA 1
ATOM 664 C C . PRO A 1 96 ? 10.200 -3.921 -7.712 1.00 84.94 96 PRO A C 1
ATOM 666 O O . PRO A 1 96 ? 9.246 -4.357 -7.056 1.00 84.94 96 PRO A O 1
ATOM 669 N N . ASN A 1 97 ? 11.451 -4.331 -7.483 1.00 84.50 97 ASN A N 1
ATOM 670 C CA . ASN A 1 97 ? 11.836 -5.263 -6.426 1.00 84.50 97 ASN A CA 1
ATOM 671 C C . ASN A 1 97 ? 12.361 -4.567 -5.164 1.00 84.50 97 ASN A C 1
ATOM 673 O O . ASN A 1 97 ? 12.461 -5.230 -4.130 1.00 84.50 97 ASN A O 1
ATOM 677 N N . ASN A 1 98 ? 12.647 -3.263 -5.224 1.00 88.38 98 ASN A N 1
ATOM 678 C CA . ASN A 1 98 ? 13.097 -2.469 -4.086 1.00 88.38 98 ASN A CA 1
ATOM 679 C C . ASN A 1 98 ? 12.262 -1.195 -3.933 1.00 88.38 98 ASN A C 1
ATOM 681 O O . ASN A 1 98 ? 12.401 -0.230 -4.687 1.00 88.38 98 ASN A O 1
ATOM 685 N N . TRP A 1 99 ? 11.385 -1.179 -2.934 1.00 89.88 99 TRP A N 1
ATOM 686 C CA . TRP A 1 99 ? 10.528 -0.031 -2.682 1.00 89.88 99 TRP A CA 1
ATOM 687 C C . TRP A 1 99 ? 10.146 0.102 -1.218 1.00 89.88 99 TRP A C 1
ATOM 689 O O . TRP A 1 99 ? 10.097 -0.863 -0.460 1.00 89.88 99 TRP A O 1
ATOM 699 N N . THR A 1 100 ? 9.791 1.334 -0.871 1.00 92.56 100 THR A N 1
ATOM 700 C CA . THR A 1 100 ? 9.143 1.692 0.385 1.00 92.56 100 THR A CA 1
ATOM 701 C C . THR A 1 100 ? 7.885 2.465 0.042 1.00 92.56 100 THR A C 1
ATOM 703 O O . THR A 1 100 ? 7.970 3.400 -0.759 1.00 92.56 100 THR A O 1
ATOM 706 N N . ILE A 1 101 ? 6.761 2.095 0.653 1.00 93.69 101 ILE A N 1
ATOM 707 C CA . ILE A 1 101 ? 5.504 2.844 0.580 1.00 93.69 101 ILE A CA 1
ATOM 708 C C . ILE A 1 101 ? 4.983 3.141 1.977 1.00 93.69 101 ILE A C 1
ATOM 710 O O . ILE A 1 101 ? 5.186 2.361 2.911 1.00 93.69 101 ILE A O 1
ATOM 714 N N . THR A 1 102 ? 4.258 4.247 2.079 1.00 95.31 102 THR A N 1
ATOM 715 C CA . THR A 1 102 ? 3.576 4.665 3.300 1.00 95.31 102 THR A CA 1
ATOM 716 C C . THR A 1 102 ? 2.076 4.659 3.055 1.00 95.31 102 THR A C 1
ATOM 718 O O . THR A 1 102 ? 1.589 5.263 2.098 1.00 95.31 102 THR A O 1
ATOM 721 N N . VAL A 1 103 ? 1.347 3.993 3.942 1.00 94.19 103 VAL A N 1
ATOM 722 C CA . VAL A 1 103 ? -0.111 3.938 3.967 1.00 94.19 103 VAL A CA 1
ATOM 723 C C . VAL A 1 103 ? -0.585 4.512 5.295 1.00 94.19 103 VAL A C 1
ATOM 725 O O . VAL A 1 103 ? -0.175 4.057 6.359 1.00 94.19 103 VAL A O 1
ATOM 728 N N . LYS A 1 104 ? -1.438 5.526 5.247 1.00 93.31 104 LYS A N 1
ATOM 729 C CA . LYS A 1 104 ? -2.004 6.197 6.420 1.00 93.31 104 LYS A CA 1
ATOM 730 C C . LYS A 1 104 ? -3.461 5.770 6.573 1.00 93.31 104 LYS A C 1
ATOM 732 O O . LYS A 1 104 ? -4.137 5.572 5.570 1.00 93.31 104 LYS A O 1
ATOM 737 N N . THR A 1 105 ? -3.969 5.633 7.788 1.00 90.56 105 THR A N 1
ATOM 738 C CA . THR A 1 105 ? -5.421 5.561 8.027 1.00 90.56 105 THR A CA 1
ATOM 739 C C . THR A 1 105 ? -5.965 6.969 8.230 1.00 90.56 105 THR A C 1
ATOM 741 O O . THR A 1 105 ? -5.228 7.865 8.646 1.00 90.56 105 THR A O 1
ATOM 744 N N . GLN A 1 106 ? -7.255 7.182 7.969 1.00 85.00 106 GLN A N 1
ATOM 745 C CA . GLN A 1 106 ? -7.916 8.457 8.274 1.00 85.00 106 GLN A CA 1
ATOM 746 C C . GLN A 1 106 ? -7.785 8.840 9.757 1.00 85.00 106 GLN A C 1
ATOM 748 O O . GLN A 1 106 ? -7.608 10.013 10.086 1.00 85.00 106 GLN A O 1
ATOM 753 N N . ASP A 1 107 ? -7.784 7.846 10.646 1.00 83.94 107 ASP A N 1
ATOM 754 C CA . ASP A 1 107 ? -7.603 8.049 12.083 1.00 83.94 107 ASP A CA 1
ATOM 755 C C . ASP A 1 107 ? -6.147 8.327 12.477 1.00 83.94 107 ASP A C 1
ATOM 757 O O . ASP A 1 107 ? -5.881 8.656 13.634 1.00 83.94 107 ASP A O 1
ATOM 761 N N . GLY A 1 108 ? -5.220 8.290 11.515 1.00 85.81 108 GLY A N 1
ATOM 762 C CA . GLY A 1 108 ? -3.839 8.754 11.614 1.00 85.81 108 GLY A CA 1
ATOM 763 C C . GLY A 1 108 ? -2.820 7.700 12.043 1.00 85.81 108 GLY A C 1
ATOM 764 O O . GLY A 1 108 ? -1.704 8.070 12.405 1.00 85.81 108 GLY A O 1
ATOM 765 N N . SER A 1 109 ? -3.160 6.408 11.995 1.00 91.00 109 SER A N 1
ATOM 766 C CA . SER A 1 109 ? -2.135 5.361 12.025 1.00 91.00 109 SER A CA 1
ATOM 767 C C . SER A 1 109 ? -1.330 5.371 10.735 1.00 91.00 109 SER A C 1
ATOM 769 O O . SER A 1 109 ? -1.841 5.682 9.660 1.00 91.00 109 SER A O 1
ATOM 771 N N . VAL A 1 110 ? -0.060 5.004 10.843 1.00 93.44 110 VAL A N 1
ATOM 772 C CA . VAL A 1 110 ? 0.874 4.956 9.722 1.00 93.44 110 VAL A CA 1
ATOM 773 C C . VAL A 1 110 ? 1.429 3.547 9.605 1.00 93.44 110 VAL A C 1
ATOM 775 O O . VAL A 1 110 ? 1.928 2.980 10.574 1.00 93.44 110 VAL A O 1
ATOM 778 N N . TYR A 1 111 ? 1.349 2.996 8.403 1.00 94.12 111 TYR A N 1
ATOM 779 C CA . TYR A 1 111 ? 1.904 1.715 8.005 1.00 94.12 111 TYR A CA 1
ATOM 780 C C . TYR A 1 111 ? 2.965 1.967 6.947 1.00 94.12 111 TYR A C 1
ATOM 782 O O . TYR A 1 111 ? 2.695 2.618 5.939 1.00 94.12 111 TYR A O 1
ATOM 790 N N . GLN A 1 112 ? 4.164 1.446 7.155 1.00 95.06 112 GLN A N 1
ATOM 791 C CA . GLN A 1 112 ? 5.221 1.502 6.162 1.00 95.06 112 GLN A CA 1
ATOM 792 C C . GLN A 1 112 ? 5.584 0.083 5.747 1.00 95.06 112 GLN A C 1
ATOM 794 O O . GLN A 1 112 ? 5.827 -0.787 6.584 1.00 95.06 112 GLN A O 1
ATOM 799 N N . PHE A 1 113 ? 5.605 -0.139 4.437 1.00 93.50 113 PHE A N 1
ATOM 800 C CA . PHE A 1 113 ? 5.930 -1.425 3.838 1.00 93.50 113 PHE A CA 1
ATOM 801 C C . PHE A 1 113 ? 7.197 -1.284 3.011 1.00 93.50 113 PHE A C 1
ATOM 803 O O . PHE A 1 113 ? 7.313 -0.350 2.216 1.00 93.50 113 PHE A O 1
ATOM 810 N N . VAL A 1 114 ? 8.133 -2.209 3.200 1.00 92.25 114 VAL A N 1
ATOM 811 C CA . VAL A 1 114 ? 9.424 -2.234 2.511 1.00 92.25 114 VAL A CA 1
ATOM 812 C C . VAL A 1 114 ? 9.608 -3.584 1.835 1.00 92.25 114 VAL A C 1
ATOM 814 O O . VAL A 1 114 ? 9.570 -4.618 2.502 1.00 92.25 114 VAL A O 1
ATOM 817 N N . LYS A 1 115 ? 9.843 -3.579 0.523 1.00 89.50 115 LYS A N 1
ATOM 818 C CA . LYS A 1 115 ? 10.277 -4.753 -0.242 1.00 89.50 115 LYS A CA 1
ATOM 819 C C . LYS A 1 115 ? 11.739 -4.583 -0.645 1.00 89.50 115 LYS A C 1
ATOM 821 O O . LYS A 1 115 ? 12.122 -3.499 -1.072 1.00 89.50 115 LYS A O 1
ATOM 826 N N . GLY A 1 116 ? 12.522 -5.658 -0.543 1.00 85.38 116 GLY A N 1
ATOM 827 C CA . GLY A 1 116 ? 13.952 -5.673 -0.868 1.00 85.38 116 GLY A CA 1
ATOM 828 C C . GLY A 1 116 ? 14.855 -5.393 0.338 1.00 85.38 116 GLY A C 1
ATOM 829 O O . GLY A 1 116 ? 14.391 -5.306 1.477 1.00 85.38 116 GLY A O 1
ATOM 830 N N . HIS A 1 117 ? 16.165 -5.275 0.096 1.00 63.34 117 HIS A N 1
ATOM 831 C CA . HIS A 1 117 ? 17.110 -4.842 1.124 1.00 63.34 117 HIS A CA 1
ATOM 832 C C . HIS A 1 117 ? 16.826 -3.369 1.408 1.00 63.34 117 HIS A C 1
ATOM 834 O O . HIS A 1 117 ? 17.237 -2.499 0.639 1.00 63.34 117 HIS A O 1
ATOM 840 N N . GLY A 1 118 ? 16.090 -3.098 2.489 1.00 51.28 118 GLY A N 1
ATOM 841 C CA . GLY A 1 118 ? 16.021 -1.766 3.070 1.00 51.28 118 GLY A CA 1
ATOM 842 C C . GLY A 1 118 ? 17.451 -1.324 3.344 1.00 51.28 118 GLY A C 1
ATOM 843 O O . GLY A 1 118 ? 18.069 -1.795 4.294 1.00 51.28 118 GLY A O 1
ATOM 844 N N . GLY A 1 119 ? 18.005 -0.519 2.440 1.00 38.44 119 GLY A N 1
ATOM 845 C CA . GLY A 1 119 ? 19.374 -0.051 2.524 1.00 38.44 119 GLY A CA 1
ATOM 846 C C . GLY A 1 119 ? 19.516 0.817 3.760 1.00 38.44 119 GLY A C 1
ATOM 847 O O . GLY A 1 119 ? 19.207 2.003 3.722 1.00 38.44 119 GLY A O 1
ATOM 848 N N . GLY A 1 120 ? 19.996 0.221 4.850 1.00 41.59 120 GLY A N 1
ATOM 849 C CA . GLY A 1 120 ? 20.911 0.928 5.727 1.00 41.59 120 GLY A CA 1
ATOM 850 C C . GLY A 1 120 ? 22.092 1.355 4.862 1.00 41.59 120 GLY A C 1
ATOM 851 O O . GLY A 1 120 ? 22.758 0.513 4.262 1.00 41.59 120 GLY A O 1
ATOM 852 N N . GLY A 1 121 ? 22.281 2.659 4.719 1.00 35.09 121 GLY A N 1
ATOM 853 C CA . GLY A 1 121 ? 23.281 3.230 3.831 1.00 35.09 121 GLY A CA 1
ATOM 854 C C . GLY A 1 121 ? 23.603 4.660 4.231 1.00 35.09 121 GLY A C 1
ATOM 855 O O . GLY A 1 121 ? 23.158 5.574 3.548 1.00 35.09 121 GLY A O 1
ATOM 856 N N . HIS A 1 122 ? 24.385 4.751 5.315 1.00 36.19 122 HIS A N 1
ATOM 857 C CA . HIS A 1 122 ? 25.147 5.883 5.873 1.00 36.19 122 HIS A CA 1
ATOM 858 C C . HIS A 1 122 ? 24.387 7.081 6.455 1.00 36.19 122 HIS A C 1
ATOM 860 O O . HIS A 1 122 ? 23.726 7.826 5.705 1.00 36.19 122 HIS A O 1
#

Sequence (122 aa):
MANVTAASNPSTNDPRMSGAGTVNKTQSKKGTNDTVSVDVVQVGLTADGKHAEVVLKIGSSGRVTMTVNTDGSATVNATGSGTTDYSILTLSTADPNNWTITVKTQDGSVYQFVKGHGGGGH

Secondary structure (DSSP, 8-state):
-PEEEEEE---TT-TT-S----EEEEEE-S-TT---EEEEEEEEE-TTSSSEEEEEEEEEEEEEEEEE-TTS-EEEEEEEEEEEEEEEEEEE-S-TTSEEEEEEETT--EEEEEES------

Radius of gyration: 13.71 Å; chains: 1; bounding box: 43×30×40 Å

pLDDT: mean 82.28, std 13.44, range [35.09, 95.31]

Foldseek 3Di:
DKFFPDKDWDPPCDVQQADADDKDKDKDDPDPQQQKDKDWRHWDAPPVRQWIKTKIKIFAPDDWDWDGDPVRAIEIEGHHGDDITMMITIIHDPDNQFDKHWYAYPSGMIMIMTGDPPDPDD